Protein AF-A0A849WZX4-F1 (afdb_monomer_lite)

Radius of gyration: 11.17 Å; chains: 1; bounding box: 26×30×25 Å

Sequence (49 aa):
HGHKSVEFVGEAKLAAEKVAGRLQHGDLFITMGAGNVYQAGEKLLQILP

Foldseek 3Di:
DDDPDDDDQDDLLSVLVVCLVVDDPPDDDDFDDDDPNVVSVVNNVVVHD

Secondary structure (DSSP, 8-state):
---S-----SSHHHHHHHHHTT--TT------SSSTTHHHHHHHHHH--

pLDDT: mean 89.55, std 8.18, range [53.97, 95.12]

Structure (mmCIF, N/CA/C/O backbone):
data_AF-A0A849WZX4-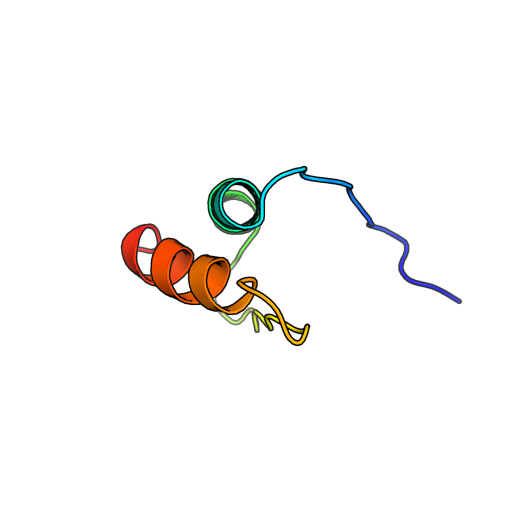F1
#
_entry.id   AF-A0A849WZX4-F1
#
loop_
_atom_site.group_PDB
_atom_site.id
_atom_site.type_symbol
_atom_site.label_atom_id
_atom_site.label_alt_id
_atom_site.label_comp_id
_atom_site.label_asym_id
_atom_site.label_entity_id
_atom_site.label_seq_id
_atom_site.pdbx_PDB_ins_code
_atom_site.Cartn_x
_atom_site.Cartn_y
_atom_site.Cartn_z
_atom_site.occupancy
_atom_site.B_iso_or_equiv
_atom_site.auth_seq_id
_atom_site.auth_comp_id
_atom_site.auth_asym_id
_atom_site.auth_atom_id
_atom_site.pdbx_PDB_model_num
ATOM 1 N N . HIS A 1 1 ? -1.572 21.200 -9.336 1.00 53.97 1 HIS A N 1
ATOM 2 C CA . HIS A 1 1 ? -1.786 21.094 -7.876 1.00 53.97 1 HIS A CA 1
ATOM 3 C C . HIS A 1 1 ? -1.685 19.604 -7.541 1.00 53.97 1 HIS A C 1
ATOM 5 O O . HIS A 1 1 ? -2.604 18.876 -7.873 1.00 53.97 1 HIS A O 1
ATOM 11 N N . GLY A 1 2 ? -0.511 19.125 -7.112 1.00 69.19 2 GLY A N 1
ATOM 12 C CA . GLY A 1 2 ? -0.178 17.687 -7.071 1.00 69.19 2 GLY A CA 1
ATOM 13 C C . GLY A 1 2 ? -0.481 16.997 -5.737 1.00 69.19 2 GLY A C 1
ATOM 14 O O . GLY A 1 2 ? -1.004 17.628 -4.820 1.00 69.19 2 GLY A O 1
ATOM 15 N N . HIS A 1 3 ? -0.112 15.717 -5.627 1.00 68.00 3 HIS A N 1
ATOM 16 C CA . HIS A 1 3 ? -0.119 14.969 -4.366 1.00 68.00 3 HIS A CA 1
ATOM 17 C C . HIS A 1 3 ? 0.820 15.644 -3.358 1.00 68.00 3 HIS A C 1
ATOM 19 O O . HIS A 1 3 ? 2.028 15.698 -3.573 1.00 68.00 3 HIS A O 1
ATOM 25 N N . LYS A 1 4 ? 0.265 16.198 -2.276 1.00 73.88 4 LYS A N 1
ATOM 26 C CA . LYS A 1 4 ? 1.038 16.967 -1.284 1.00 73.88 4 LYS A CA 1
ATOM 27 C C . LYS A 1 4 ? 1.594 16.117 -0.137 1.00 73.88 4 LYS A C 1
ATOM 29 O O . LYS A 1 4 ? 2.487 16.575 0.563 1.00 73.88 4 LYS A O 1
ATOM 34 N N . SER A 1 5 ? 1.099 14.891 0.029 1.00 84.38 5 SER A N 1
ATOM 35 C CA . SER A 1 5 ? 1.494 13.967 1.099 1.00 84.38 5 SER A CA 1
ATOM 36 C C . SER A 1 5 ? 1.914 12.631 0.493 1.00 84.38 5 SER A C 1
ATOM 38 O O . SER A 1 5 ? 1.123 11.696 0.418 1.00 84.38 5 SER A O 1
ATOM 40 N N . VAL A 1 6 ? 3.153 12.581 0.002 1.00 89.31 6 VAL A N 1
ATOM 41 C CA . VAL A 1 6 ? 3.772 11.385 -0.586 1.00 89.31 6 VAL A CA 1
ATOM 42 C C . VAL A 1 6 ? 4.917 10.942 0.315 1.00 89.31 6 VAL A C 1
ATOM 44 O O . VAL A 1 6 ? 5.710 11.767 0.762 1.00 89.31 6 VAL A O 1
ATOM 47 N N . GLU A 1 7 ? 5.009 9.642 0.568 1.00 89.31 7 GLU A N 1
ATOM 48 C CA . GLU A 1 7 ? 6.048 9.036 1.397 1.00 89.31 7 GLU A CA 1
ATOM 49 C C . GLU A 1 7 ? 6.588 7.789 0.691 1.00 89.31 7 GLU A C 1
ATOM 51 O O . GLU A 1 7 ? 5.819 6.989 0.156 1.00 89.31 7 GLU A O 1
ATOM 56 N N . PHE A 1 8 ? 7.911 7.616 0.686 1.00 91.62 8 PHE A N 1
ATOM 57 C CA . PHE A 1 8 ? 8.540 6.367 0.268 1.00 91.62 8 PHE A CA 1
ATOM 58 C C . PHE A 1 8 ? 8.627 5.425 1.471 1.00 91.62 8 PHE A C 1
ATOM 60 O O . PHE A 1 8 ? 9.230 5.770 2.484 1.00 91.62 8 PHE A O 1
ATOM 67 N N . VAL A 1 9 ? 8.035 4.237 1.355 1.00 90.69 9 VAL A N 1
ATOM 68 C CA . VAL A 1 9 ? 7.879 3.282 2.470 1.00 90.69 9 VAL A CA 1
ATOM 69 C C . VAL A 1 9 ? 8.677 1.986 2.288 1.00 90.69 9 VAL A C 1
ATOM 71 O O . VAL A 1 9 ? 8.550 1.069 3.093 1.00 90.69 9 VAL A O 1
ATOM 74 N N . GLY A 1 10 ? 9.520 1.901 1.254 1.00 89.81 10 GLY A N 1
ATOM 75 C CA . GLY A 1 10 ? 10.295 0.698 0.953 1.00 89.81 10 GLY A CA 1
ATOM 76 C C . GLY A 1 10 ? 9.414 -0.437 0.430 1.00 89.81 10 GLY A C 1
ATOM 77 O O . GLY A 1 10 ? 8.800 -0.315 -0.629 1.00 89.81 10 GLY A O 1
ATOM 78 N N . GLU A 1 11 ? 9.375 -1.555 1.152 1.00 86.75 11 GLU A N 1
ATOM 79 C CA . GLU A 1 11 ? 8.616 -2.739 0.747 1.00 86.75 11 GLU A CA 1
ATOM 80 C C . GLU A 1 11 ? 7.098 -2.533 0.847 1.00 86.75 11 GLU A C 1
ATOM 82 O O . GLU A 1 11 ? 6.590 -1.936 1.796 1.00 86.75 11 GLU A O 1
ATOM 87 N N . ALA A 1 12 ? 6.347 -3.119 -0.093 1.00 84.50 12 ALA A N 1
ATOM 88 C CA . ALA A 1 12 ? 4.889 -2.987 -0.157 1.00 84.50 12 ALA A CA 1
ATOM 89 C C . ALA A 1 12 ? 4.178 -3.404 1.145 1.00 84.50 12 ALA A C 1
ATOM 91 O O . ALA A 1 12 ? 3.175 -2.805 1.523 1.00 84.50 12 ALA A O 1
ATOM 92 N N . LYS A 1 13 ? 4.712 -4.390 1.874 1.00 81.12 13 LYS A N 1
ATOM 93 C CA . LYS A 1 13 ? 4.132 -4.849 3.147 1.00 81.12 13 LYS A CA 1
ATOM 94 C C . LYS A 1 13 ? 4.204 -3.785 4.248 1.00 81.12 13 LYS A C 1
ATOM 96 O O . LYS A 1 13 ? 3.265 -3.676 5.030 1.00 81.12 13 LYS A O 1
ATOM 101 N N . LEU A 1 14 ? 5.255 -2.961 4.263 1.00 89.06 14 LE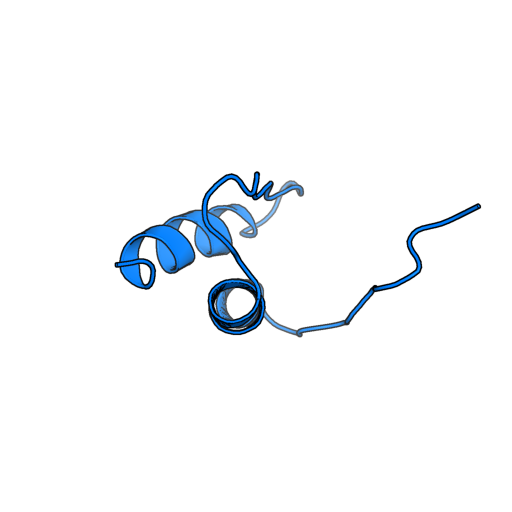U A N 1
ATOM 102 C CA . LEU A 1 14 ? 5.404 -1.862 5.224 1.00 89.06 14 LEU A CA 1
ATOM 103 C C . LEU A 1 14 ? 4.393 -0.736 4.963 1.00 89.06 14 LEU A C 1
ATOM 105 O O . LEU A 1 14 ? 4.012 -0.017 5.886 1.00 89.06 14 LEU A O 1
ATOM 109 N N . ALA A 1 15 ? 3.905 -0.605 3.723 1.00 91.50 15 ALA A N 1
ATOM 110 C CA . ALA A 1 15 ? 2.869 0.365 3.377 1.00 91.50 15 ALA A CA 1
ATOM 111 C C . ALA A 1 15 ? 1.561 0.114 4.147 1.00 91.50 15 ALA A C 1
ATOM 113 O O . ALA A 1 15 ? 0.919 1.069 4.581 1.00 91.50 15 ALA A O 1
ATOM 114 N N . ALA A 1 16 ? 1.193 -1.156 4.354 1.00 92.62 16 ALA A N 1
ATOM 115 C CA . ALA A 1 16 ? -0.019 -1.534 5.079 1.00 92.62 16 ALA A CA 1
ATOM 116 C C . ALA A 1 16 ? 0.026 -1.063 6.542 1.00 92.62 16 ALA A C 1
ATOM 118 O O . ALA A 1 16 ? -0.913 -0.440 7.027 1.00 92.62 16 ALA A O 1
ATOM 119 N N . GLU A 1 17 ? 1.147 -1.287 7.228 1.00 91.31 17 GLU A N 1
ATOM 120 C CA . GLU A 1 17 ? 1.335 -0.863 8.621 1.00 91.31 17 GLU A CA 1
ATOM 121 C C . GLU A 1 17 ? 1.334 0.667 8.753 1.00 91.31 17 GLU A C 1
ATOM 123 O O . GLU A 1 17 ? 0.715 1.225 9.659 1.00 91.31 17 GLU A O 1
ATOM 128 N N . LYS A 1 18 ? 1.979 1.364 7.809 1.00 91.31 18 LYS A N 1
ATOM 129 C CA . LYS A 1 18 ? 2.030 2.832 7.785 1.00 91.31 18 LYS A CA 1
ATOM 130 C C . LYS A 1 18 ? 0.665 3.465 7.534 1.00 91.31 18 LYS A C 1
ATOM 132 O O . LYS A 1 18 ? 0.362 4.495 8.137 1.00 91.31 18 LYS A O 1
ATOM 137 N N . VAL A 1 19 ? -0.139 2.886 6.641 1.00 92.50 19 VAL A N 1
ATOM 138 C CA . VAL A 1 19 ? -1.457 3.435 6.300 1.00 92.50 19 VAL A CA 1
ATOM 139 C C . VAL A 1 19 ? -2.507 3.092 7.357 1.00 92.50 19 VAL A C 1
ATOM 141 O O . VAL A 1 19 ? -3.356 3.931 7.631 1.00 92.50 19 VAL A O 1
ATOM 144 N N . ALA A 1 20 ? -2.417 1.927 8.012 1.00 92.81 20 ALA A N 1
ATOM 145 C CA . ALA A 1 20 ? -3.376 1.498 9.033 1.00 92.81 20 ALA A CA 1
ATOM 146 C C . ALA A 1 20 ? -3.545 2.530 10.161 1.00 92.81 20 ALA A C 1
ATOM 148 O O . ALA A 1 20 ? -4.665 2.825 10.558 1.00 92.81 20 ALA A O 1
ATOM 149 N N . GLY A 1 21 ? -2.451 3.146 10.622 1.00 89.94 21 GLY A N 1
ATOM 150 C CA . GLY A 1 21 ? -2.499 4.188 11.657 1.00 89.94 21 GLY A CA 1
ATOM 151 C C . GLY A 1 21 ? -3.038 5.547 11.190 1.00 89.94 21 GLY A C 1
ATOM 152 O O . GLY A 1 21 ? -3.179 6.456 12.004 1.00 89.94 21 GLY A O 1
ATOM 153 N N . ARG A 1 22 ? -3.289 5.718 9.887 1.00 91.12 22 ARG A N 1
ATOM 154 C CA . ARG A 1 22 ? -3.801 6.960 9.285 1.00 91.12 22 ARG A CA 1
ATOM 155 C C . ARG A 1 22 ? -5.237 6.823 8.788 1.00 91.12 22 ARG A C 1
ATOM 157 O O . ARG A 1 22 ? -5.895 7.847 8.643 1.00 91.12 22 ARG A O 1
ATOM 164 N N . LEU A 1 23 ? -5.688 5.598 8.514 1.00 93.44 23 LEU A N 1
ATOM 165 C CA . LEU A 1 23 ? -7.030 5.337 8.008 1.00 93.44 23 LEU A CA 1
ATOM 166 C C . LEU A 1 23 ? -8.086 5.635 9.066 1.00 93.44 23 LEU A C 1
ATOM 168 O O . LEU A 1 23 ? -7.953 5.285 10.239 1.00 93.44 23 LEU A O 1
ATOM 172 N N . GLN A 1 24 ? -9.159 6.258 8.611 1.00 93.19 24 GLN A N 1
ATOM 173 C CA . GLN A 1 24 ? -10.348 6.561 9.380 1.00 93.19 24 GLN A CA 1
ATOM 174 C C . GLN A 1 24 ? -11.550 5.822 8.798 1.00 93.19 24 GLN A C 1
ATOM 176 O O . GLN A 1 24 ? -11.553 5.357 7.655 1.00 93.19 24 GLN A O 1
ATOM 181 N N . HIS A 1 25 ? -12.603 5.702 9.603 1.00 92.62 25 HIS A N 1
ATOM 182 C CA . HIS A 1 25 ? -13.857 5.152 9.113 1.00 92.62 25 HIS A CA 1
ATOM 183 C C . HIS A 1 25 ? -14.392 6.003 7.950 1.00 92.62 25 HIS A C 1
ATOM 185 O O . HIS A 1 25 ? -14.532 7.217 8.083 1.00 92.62 25 HIS A O 1
ATOM 191 N N . GLY A 1 26 ? -14.711 5.348 6.831 1.00 95.12 26 GLY A N 1
ATOM 192 C CA . GLY A 1 26 ? -15.175 5.999 5.603 1.00 95.12 26 GLY A CA 1
ATOM 193 C C . GLY A 1 26 ? -14.087 6.231 4.549 1.00 95.12 26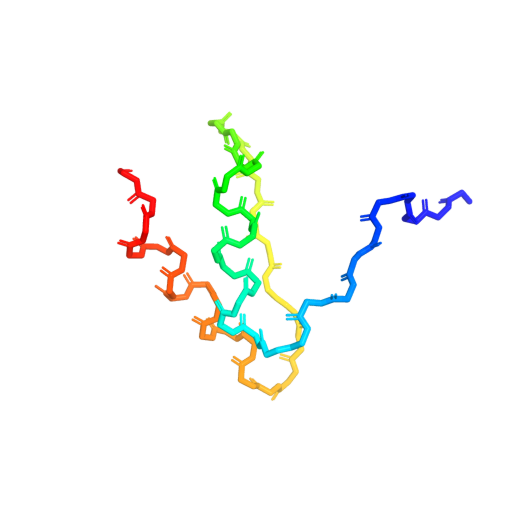 GLY A C 1
ATOM 194 O O . GLY A 1 26 ? -14.425 6.602 3.425 1.00 95.12 26 GLY A O 1
ATOM 195 N N . ASP A 1 27 ? -12.815 5.974 4.861 1.00 95.00 27 ASP A N 1
ATOM 196 C CA . ASP A 1 27 ? -11.731 6.097 3.884 1.00 95.00 27 ASP A CA 1
ATOM 197 C C . ASP A 1 27 ? -11.773 4.997 2.811 1.00 95.00 27 ASP A C 1
ATOM 199 O O . ASP A 1 27 ? -12.107 3.839 3.073 1.00 95.00 27 ASP A O 1
ATOM 203 N N . LEU A 1 28 ? -11.348 5.356 1.593 1.00 93.44 28 LEU A N 1
ATOM 204 C CA . LEU A 1 28 ? -11.092 4.416 0.502 1.00 93.44 28 LEU A CA 1
ATOM 205 C C . LEU A 1 28 ? -9.584 4.219 0.320 1.00 93.44 28 LEU A C 1
ATOM 207 O O . LEU A 1 28 ? -8.862 5.149 -0.042 1.00 93.44 28 LEU A O 1
ATOM 211 N N . PHE A 1 29 ? -9.124 2.983 0.500 1.00 93.50 29 PHE A N 1
ATOM 212 C CA . PHE A 1 29 ? -7.748 2.581 0.224 1.00 93.50 29 PHE A CA 1
ATOM 213 C C . PHE A 1 29 ? -7.646 1.862 -1.126 1.00 93.50 29 PHE A C 1
ATOM 215 O O . PHE A 1 29 ? -8.383 0.913 -1.391 1.00 93.50 29 PHE A O 1
ATOM 222 N N . ILE A 1 30 ? -6.710 2.295 -1.976 1.00 94.44 30 ILE A N 1
ATOM 223 C CA . ILE A 1 30 ? -6.478 1.723 -3.308 1.00 94.44 30 ILE A CA 1
ATOM 224 C C . ILE A 1 30 ? -5.016 1.289 -3.413 1.00 94.44 30 ILE A C 1
ATOM 226 O O . ILE A 1 30 ? -4.105 2.085 -3.189 1.00 94.44 30 ILE A O 1
ATOM 230 N N . THR A 1 31 ? -4.791 0.036 -3.810 1.00 94.19 3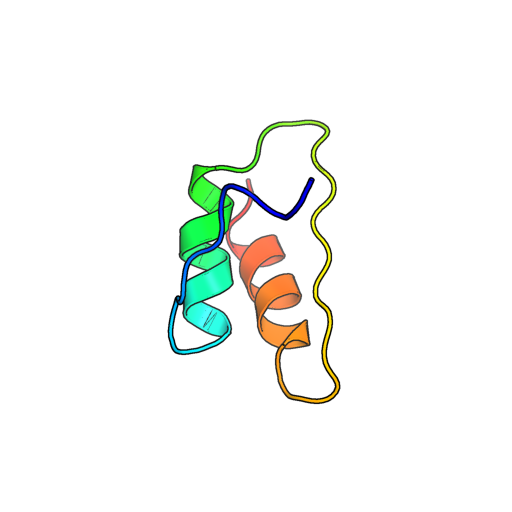1 THR A N 1
ATOM 231 C CA . THR A 1 31 ? -3.471 -0.449 -4.239 1.00 94.19 31 THR A CA 1
ATOM 232 C C . THR A 1 31 ? -3.3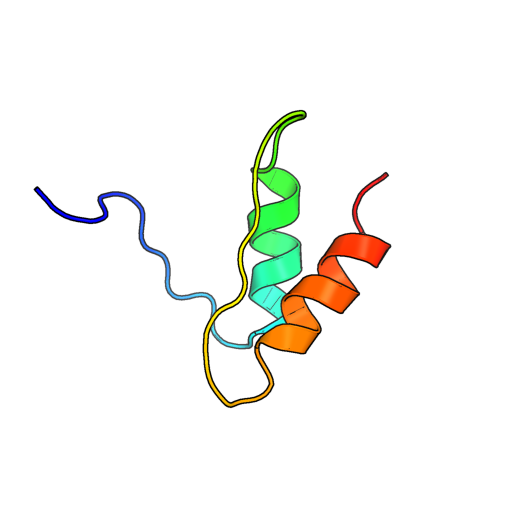72 -0.369 -5.761 1.00 94.19 31 THR A C 1
ATOM 234 O O . THR A 1 31 ? -4.338 -0.671 -6.460 1.00 94.19 31 THR A O 1
ATOM 237 N N . MET A 1 32 ? -2.228 0.067 -6.299 1.00 95.06 32 MET A N 1
ATOM 238 C CA . MET A 1 32 ? -2.054 0.222 -7.748 1.00 95.06 32 MET A CA 1
ATOM 239 C C . MET A 1 32 ? -0.620 -0.088 -8.183 1.00 95.06 32 MET A C 1
ATOM 241 O O . MET A 1 32 ? 0.339 0.423 -7.609 1.00 95.06 32 MET A O 1
ATOM 245 N N . GLY A 1 33 ? -0.485 -0.929 -9.210 1.00 93.44 33 GLY A N 1
ATOM 246 C CA . GLY A 1 33 ? 0.791 -1.405 -9.748 1.00 93.44 33 GLY A CA 1
ATOM 247 C C . GLY A 1 33 ? 0.701 -2.866 -10.196 1.00 93.44 33 GLY A C 1
ATOM 248 O O . GLY A 1 33 ? -0.130 -3.618 -9.700 1.00 93.44 33 GLY A O 1
ATOM 249 N N . ALA A 1 34 ? 1.555 -3.278 -11.134 1.00 93.00 34 ALA A N 1
ATOM 250 C CA . ALA A 1 34 ? 1.510 -4.618 -11.740 1.00 93.00 34 ALA A CA 1
ATOM 251 C C . ALA A 1 34 ? 2.327 -5.691 -10.985 1.00 93.00 34 ALA A C 1
ATOM 253 O O . ALA A 1 34 ? 2.457 -6.816 -11.457 1.00 93.00 34 ALA A O 1
ATOM 254 N N . GLY A 1 35 ? 2.929 -5.333 -9.848 1.00 92.19 35 GLY A N 1
ATOM 255 C CA . GLY A 1 35 ? 3.768 -6.225 -9.047 1.00 92.19 35 GLY A CA 1
ATOM 256 C C . GLY A 1 35 ? 3.046 -6.799 -7.829 1.00 92.19 35 GLY A C 1
ATOM 257 O O . GLY A 1 35 ? 1.841 -7.029 -7.820 1.00 92.19 35 GLY A O 1
ATOM 258 N N . ASN A 1 36 ? 3.791 -6.967 -6.743 1.00 92.88 36 ASN A N 1
ATOM 259 C CA . ASN A 1 36 ? 3.292 -7.506 -5.476 1.00 92.88 36 ASN A CA 1
ATOM 260 C C . ASN A 1 36 ? 2.507 -6.492 -4.613 1.00 92.88 36 ASN A C 1
ATOM 262 O O . ASN A 1 36 ? 2.279 -6.746 -3.434 1.00 92.88 36 ASN A O 1
ATOM 266 N N . VAL A 1 37 ? 2.082 -5.352 -5.168 1.00 94.06 37 VAL A N 1
ATOM 267 C CA . VAL A 1 37 ? 1.412 -4.277 -4.410 1.00 94.06 37 VAL A CA 1
ATOM 268 C C . VAL A 1 37 ? 0.072 -4.718 -3.809 1.00 94.06 37 VAL A C 1
ATOM 270 O O . VAL A 1 37 ? -0.306 -4.237 -2.744 1.00 94.06 37 VAL A O 1
ATOM 273 N N . TYR A 1 38 ? -0.613 -5.680 -4.438 1.00 94.31 38 TYR A N 1
ATOM 274 C CA . TYR A 1 38 ? -1.871 -6.244 -3.937 1.00 94.31 38 TYR A CA 1
ATOM 275 C C . TYR A 1 38 ? -1.722 -6.854 -2.529 1.00 94.31 38 TYR A C 1
ATOM 277 O O . TYR A 1 38 ? -2.651 -6.783 -1.724 1.00 94.31 38 TYR A O 1
ATOM 285 N N . GLN A 1 39 ? -0.529 -7.363 -2.191 1.00 94.56 39 GLN A N 1
ATOM 286 C CA . GLN A 1 39 ? -0.222 -7.946 -0.880 1.00 94.56 39 GLN A CA 1
ATOM 287 C C . GLN A 1 39 ? -0.345 -6.921 0.255 1.00 94.56 39 GLN A C 1
ATOM 289 O O . GLN A 1 39 ? -0.616 -7.293 1.395 1.00 94.56 39 GLN A O 1
ATOM 294 N N . ALA A 1 40 ? -0.163 -5.627 -0.037 1.00 94.44 40 ALA A N 1
ATOM 295 C CA . ALA A 1 40 ? -0.387 -4.566 0.940 1.00 94.44 40 ALA A CA 1
ATOM 296 C C . ALA A 1 40 ? -1.868 -4.480 1.341 1.00 94.44 40 ALA A C 1
ATOM 298 O O . ALA A 1 40 ? -2.170 -4.310 2.518 1.00 94.44 40 ALA A O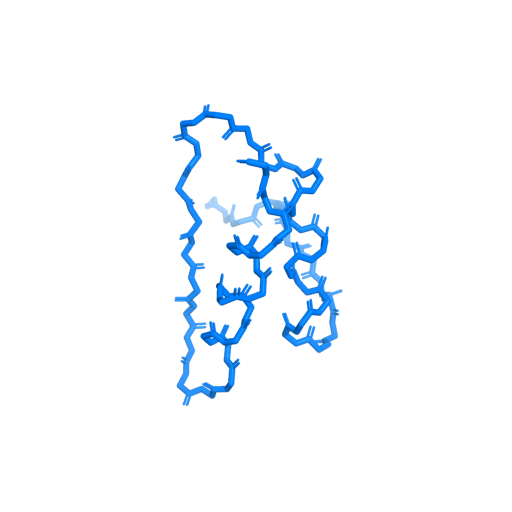 1
ATOM 299 N N . GLY A 1 41 ? -2.788 -4.650 0.384 1.00 94.94 41 GLY A N 1
ATOM 300 C CA . GLY A 1 41 ? -4.227 -4.684 0.649 1.00 94.94 41 GLY A CA 1
ATOM 301 C C . GLY A 1 41 ? -4.626 -5.902 1.480 1.00 94.94 41 GLY A C 1
ATOM 302 O O . GLY A 1 41 ? -5.303 -5.755 2.493 1.00 94.94 41 GLY A O 1
ATOM 303 N N . GLU A 1 42 ? -4.133 -7.088 1.111 1.00 95.00 42 GLU A N 1
ATOM 304 C CA . GLU A 1 42 ? -4.370 -8.320 1.881 1.00 95.00 42 GLU A CA 1
ATOM 305 C C . GLU A 1 42 ? -3.861 -8.198 3.321 1.00 95.00 42 GLU A C 1
ATOM 307 O O . GLU A 1 42 ? -4.557 -8.571 4.264 1.00 95.00 42 GLU A O 1
ATOM 312 N N . LYS A 1 43 ? -2.661 -7.636 3.508 1.00 94.69 43 LYS A N 1
ATOM 313 C CA . LYS A 1 43 ? -2.088 -7.425 4.838 1.00 94.69 43 LYS A CA 1
ATOM 314 C C . LYS A 1 43 ? -2.876 -6.395 5.643 1.00 94.69 43 LYS A C 1
ATOM 316 O O . LYS A 1 43 ? -3.085 -6.602 6.833 1.00 94.69 43 LYS A O 1
ATOM 321 N N . LEU A 1 44 ? -3.316 -5.309 5.011 1.00 94.81 44 LEU A N 1
ATOM 322 C CA . LEU A 1 44 ? -4.088 -4.261 5.672 1.00 94.81 44 LEU A CA 1
ATOM 323 C C . LEU A 1 44 ? -5.412 -4.802 6.225 1.00 94.81 44 LEU A C 1
ATOM 325 O O . LEU A 1 44 ? -5.734 -4.535 7.377 1.00 94.81 44 LEU A O 1
ATOM 329 N N . LEU A 1 45 ? -6.124 -5.631 5.456 1.00 93.81 45 LEU A N 1
ATOM 330 C CA . LEU A 1 45 ? -7.363 -6.279 5.903 1.00 93.81 45 LEU A CA 1
ATOM 331 C C . LEU A 1 45 ? -7.173 -7.194 7.124 1.00 93.81 45 LEU A C 1
ATOM 333 O O . LEU A 1 45 ? -8.131 -7.436 7.845 1.00 93.81 45 LEU A O 1
ATOM 337 N N . GLN A 1 46 ? -5.960 -7.699 7.370 1.00 94.50 46 GLN A N 1
ATOM 338 C CA . GLN A 1 46 ? -5.645 -8.488 8.570 1.00 94.50 46 GLN A CA 1
ATOM 339 C C . GLN A 1 46 ? -5.322 -7.623 9.797 1.00 94.50 46 GLN A C 1
ATOM 341 O O . GLN A 1 46 ? -5.328 -8.136 10.913 1.00 94.50 46 GLN A O 1
ATOM 346 N N . ILE A 1 47 ? -4.943 -6.356 9.592 1.00 92.81 47 ILE A N 1
ATOM 347 C CA . ILE A 1 47 ? -4.533 -5.426 10.658 1.00 92.81 47 ILE A CA 1
ATOM 348 C C . ILE A 1 47 ? -5.716 -4.575 11.124 1.00 92.81 47 ILE A C 1
ATOM 350 O O . ILE A 1 47 ? -5.772 -4.203 12.296 1.00 92.81 47 ILE A O 1
ATOM 354 N N . LEU A 1 48 ? -6.622 -4.222 10.209 1.00 88.31 48 LEU A N 1
ATOM 355 C CA . LEU A 1 48 ? -7.783 -3.406 10.541 1.00 88.31 48 LEU A CA 1
ATOM 356 C C . LEU A 1 48 ? -8.745 -4.179 11.469 1.00 88.31 48 LEU A C 1
ATOM 358 O O . LEU A 1 48 ? -8.933 -5.380 11.265 1.00 88.31 48 LEU A O 1
ATOM 362 N N . PRO A 1 49 ? -9.307 -3.507 12.492 1.00 75.44 49 PRO A N 1
ATOM 363 C CA . PRO A 1 49 ? -10.229 -4.105 13.457 1.00 75.44 49 PRO A CA 1
ATOM 364 C C . PRO A 1 49 ? -11.605 -4.436 12.868 1.00 75.44 49 PRO A C 1
ATOM 366 O O . PRO A 1 49 ? -12.017 -3.778 11.884 1.00 75.44 49 PRO A O 1
#